Protein AF-A0A1I2JGZ2-F1 (afdb_monomer)

Foldseek 3Di:
DPVVVVVVVVVVVVCCVVPCPPDDPVVVVCVVVVVPDPDVPPVPPPDPPDCVPPPCSVVCVVPVVVVPPPPPPPDDDDDDDD

pLDDT: mean 72.64, std 14.51, range [39.38, 94.62]

Secondary structure (DSSP, 8-state):
--HHHHHHHHHHHHHHHHH------HHHHHHHTTTTS-------------GGG-TTHHHHHHHHTTTTTSSS----------

Structure (mmCIF, N/CA/C/O backbone):
data_AF-A0A1I2JGZ2-F1
#
_entry.id   AF-A0A1I2JGZ2-F1
#
loop_
_atom_site.group_PDB
_atom_site.id
_atom_site.type_symbol
_atom_site.label_atom_id
_atom_site.label_alt_id
_atom_site.label_comp_id
_atom_site.label_asym_id
_atom_site.label_entity_id
_atom_site.label_seq_id
_atom_site.pdbx_PDB_ins_code
_atom_site.Cartn_x
_atom_site.Cartn_y
_atom_site.Cartn_z
_atom_site.occupancy
_atom_site.B_iso_or_equiv
_atom_site.auth_seq_id
_atom_site.auth_comp_id
_atom_site.auth_asym_id
_atom_site.auth_atom_id
_atom_site.pdbx_PDB_model_num
ATOM 1 N N . MET A 1 1 ? 24.515 -4.448 -28.412 1.00 64.06 1 MET A N 1
ATOM 2 C CA . MET A 1 1 ? 23.786 -5.711 -28.127 1.00 64.06 1 MET A CA 1
ATOM 3 C C . MET A 1 1 ? 23.333 -5.901 -26.658 1.00 64.06 1 MET A C 1
ATOM 5 O O . MET A 1 1 ? 22.946 -7.003 -26.302 1.00 64.06 1 MET A O 1
ATOM 9 N N . GLY A 1 2 ? 23.281 -4.873 -25.789 1.00 75.62 2 GLY A N 1
ATOM 10 C CA . GLY A 1 2 ? 22.983 -5.071 -24.347 1.00 75.62 2 GLY A CA 1
ATOM 11 C C . GLY A 1 2 ? 21.594 -4.650 -23.833 1.00 75.62 2 GLY A C 1
ATOM 12 O O . GLY A 1 2 ? 21.263 -4.925 -22.682 1.00 75.62 2 GLY A O 1
ATOM 13 N N . ARG A 1 3 ? 20.764 -3.986 -24.649 1.00 82.00 3 ARG A N 1
ATOM 14 C CA . ARG A 1 3 ? 19.521 -3.340 -24.170 1.00 82.00 3 ARG A CA 1
ATOM 15 C C . ARG A 1 3 ? 18.435 -4.328 -23.717 1.00 82.00 3 ARG A C 1
ATOM 17 O O . ARG A 1 3 ? 17.719 -4.031 -22.767 1.00 82.00 3 ARG A O 1
ATOM 24 N N . GLY A 1 4 ? 18.342 -5.510 -24.332 1.00 90.69 4 GLY A N 1
ATOM 25 C CA . GLY A 1 4 ? 17.307 -6.504 -24.006 1.00 90.69 4 GLY A CA 1
ATOM 26 C C . GLY A 1 4 ? 17.411 -7.057 -22.581 1.00 90.69 4 GLY A C 1
ATOM 27 O O . GLY A 1 4 ? 16.409 -7.157 -21.880 1.00 90.69 4 GLY A O 1
ATOM 28 N N . ARG A 1 5 ? 18.635 -7.330 -22.108 1.00 89.75 5 ARG A N 1
ATOM 29 C CA . ARG A 1 5 ? 18.873 -7.834 -20.743 1.00 89.75 5 ARG A CA 1
ATOM 30 C C . ARG A 1 5 ? 18.589 -6.770 -19.687 1.00 89.75 5 ARG A C 1
ATOM 32 O O . ARG A 1 5 ? 17.973 -7.072 -18.670 1.00 89.75 5 ARG A O 1
ATOM 39 N N . ALA A 1 6 ? 19.013 -5.532 -19.943 1.00 92.56 6 ALA A N 1
ATOM 40 C CA . ALA A 1 6 ? 18.725 -4.407 -19.060 1.00 92.56 6 ALA A CA 1
ATOM 41 C C . ALA A 1 6 ? 17.212 -4.166 -18.956 1.00 92.56 6 ALA A C 1
ATOM 43 O O . ALA A 1 6 ? 16.688 -4.096 -17.850 1.00 92.56 6 ALA A O 1
ATOM 44 N N . LYS A 1 7 ? 16.497 -4.145 -20.091 1.00 92.12 7 LYS A N 1
ATOM 45 C CA . LYS A 1 7 ? 15.036 -3.983 -20.119 1.00 92.12 7 LYS A CA 1
ATOM 46 C C . LYS A 1 7 ? 14.319 -5.103 -19.364 1.00 92.12 7 LYS A C 1
ATOM 48 O O . LYS A 1 7 ? 13.465 -4.809 -18.538 1.00 92.12 7 LYS A O 1
ATOM 53 N N . ALA A 1 8 ? 14.711 -6.361 -19.569 1.00 94.25 8 ALA A N 1
ATOM 54 C CA . ALA A 1 8 ?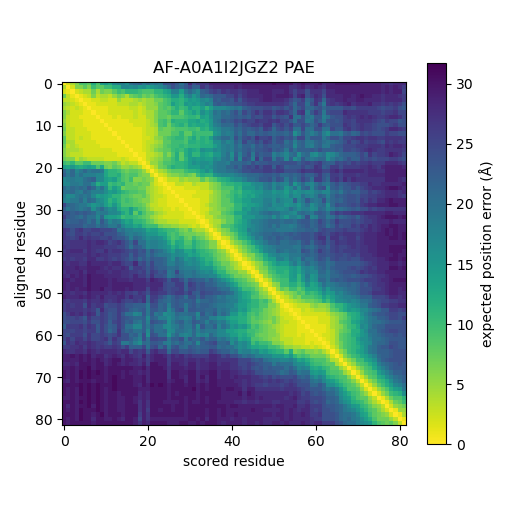 14.123 -7.493 -18.852 1.00 94.25 8 ALA A CA 1
ATOM 55 C C . ALA A 1 8 ? 14.323 -7.396 -17.328 1.00 94.25 8 ALA A C 1
ATOM 57 O O . ALA A 1 8 ? 13.383 -7.624 -16.568 1.00 94.25 8 ALA A O 1
ATOM 58 N N . LYS A 1 9 ? 15.524 -7.003 -16.874 1.00 94.38 9 LYS A N 1
ATOM 59 C CA . LYS A 1 9 ? 15.792 -6.762 -15.447 1.00 94.38 9 LYS A CA 1
ATOM 60 C C . LYS A 1 9 ? 14.917 -5.640 -14.892 1.00 94.38 9 LYS A C 1
ATOM 62 O O . LYS A 1 9 ? 14.309 -5.825 -13.845 1.00 94.38 9 LYS A O 1
ATOM 67 N N . GLN A 1 10 ? 14.808 -4.525 -15.611 1.00 94.62 10 GLN A N 1
ATOM 68 C CA . GLN A 1 10 ? 13.982 -3.389 -15.196 1.00 94.62 10 GLN A CA 1
ATOM 69 C C . GLN A 1 10 ? 12.499 -3.764 -15.103 1.00 94.62 10 GLN A C 1
ATOM 71 O O . GLN A 1 10 ? 11.859 -3.471 -14.102 1.00 94.62 10 GLN A O 1
ATOM 76 N N . THR A 1 11 ? 11.958 -4.496 -16.081 1.00 93.56 11 THR A N 1
ATOM 77 C CA . THR A 1 11 ? 10.567 -4.973 -16.031 1.00 93.56 11 THR A CA 1
ATOM 78 C C . THR A 1 11 ? 10.332 -5.935 -14.867 1.00 93.56 11 THR A C 1
ATOM 80 O O . THR A 1 11 ? 9.296 -5.847 -14.214 1.00 93.56 11 THR A O 1
ATOM 83 N N . LYS A 1 12 ? 11.289 -6.824 -14.562 1.00 93.06 12 LYS A N 1
ATOM 84 C CA . LYS A 1 12 ? 11.194 -7.725 -13.404 1.00 93.06 12 LYS A CA 1
ATOM 85 C C . LYS A 1 12 ? 11.170 -6.948 -12.084 1.00 93.06 12 LYS A C 1
ATOM 87 O O . LYS A 1 12 ? 10.303 -7.212 -11.260 1.00 93.06 12 LYS A O 1
ATOM 92 N N . VA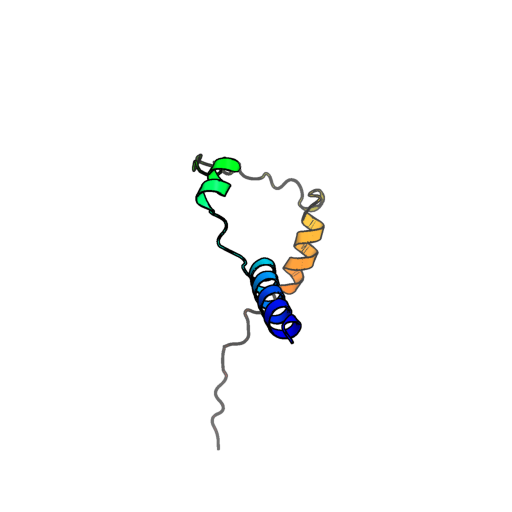L A 1 13 ? 12.071 -5.977 -11.916 1.00 92.19 13 VAL A N 1
ATOM 93 C CA . VAL A 1 13 ? 12.137 -5.113 -10.723 1.00 92.19 13 VAL A CA 1
ATOM 94 C C . VAL A 1 13 ? 10.867 -4.277 -10.581 1.00 92.19 13 VAL A C 1
ATOM 96 O O . VAL A 1 13 ? 10.285 -4.235 -9.506 1.00 92.19 13 VAL A O 1
ATOM 99 N N . ALA A 1 14 ? 10.385 -3.676 -11.669 1.00 92.25 14 ALA A N 1
ATOM 100 C CA . ALA A 1 14 ? 9.157 -2.887 -11.661 1.00 92.25 14 ALA A CA 1
ATOM 101 C C . ALA A 1 14 ? 7.924 -3.737 -11.328 1.00 92.25 14 ALA A C 1
ATOM 103 O O . ALA A 1 14 ? 7.067 -3.308 -10.563 1.00 92.25 14 ALA A O 1
ATOM 104 N N . ARG A 1 15 ? 7.835 -4.961 -11.868 1.00 93.00 15 ARG A N 1
ATOM 105 C CA . ARG A 1 15 ? 6.751 -5.896 -11.541 1.00 93.00 15 ARG A CA 1
ATOM 106 C C . ARG A 1 15 ? 6.810 -6.314 -10.078 1.00 93.00 15 ARG A C 1
ATOM 108 O O . ARG A 1 15 ? 5.769 -6.378 -9.439 1.00 93.00 15 ARG A O 1
ATOM 115 N N . GLN A 1 16 ? 8.010 -6.566 -9.562 1.00 87.06 16 GLN A N 1
ATOM 116 C CA . GLN A 1 16 ? 8.199 -6.814 -8.144 1.00 87.06 16 GLN A CA 1
ATOM 117 C C . GLN A 1 16 ? 7.739 -5.592 -7.350 1.00 87.06 16 GLN A C 1
ATOM 119 O O . GLN A 1 16 ? 6.823 -5.738 -6.587 1.00 87.06 16 GLN A O 1
ATOM 124 N N . LEU A 1 17 ? 8.203 -4.369 -7.590 1.00 85.50 17 LEU A N 1
ATOM 125 C CA . LEU A 1 17 ? 7.707 -3.193 -6.851 1.00 85.50 17 LEU A CA 1
ATOM 126 C C . LEU A 1 17 ? 6.185 -2.979 -6.945 1.00 85.50 17 LEU A C 1
ATOM 128 O O . LEU A 1 17 ? 5.568 -2.593 -5.962 1.00 85.50 17 LEU A O 1
ATOM 132 N N . LYS A 1 18 ? 5.583 -3.234 -8.113 1.00 88.62 18 LYS A N 1
ATOM 133 C CA . LYS A 1 18 ? 4.146 -3.023 -8.342 1.00 88.62 18 LYS A CA 1
ATOM 134 C C . LYS A 1 18 ? 3.262 -4.070 -7.660 1.00 88.62 18 LYS A C 1
ATOM 136 O O . LYS A 1 18 ? 2.176 -3.731 -7.211 1.00 88.62 18 LYS A O 1
ATOM 141 N N . TYR A 1 19 ? 3.684 -5.332 -7.661 1.00 88.75 19 TYR A N 1
ATOM 142 C CA . TYR A 1 19 ? 2.863 -6.462 -7.201 1.00 88.75 19 TYR A CA 1
ATOM 143 C C . TYR A 1 19 ? 3.470 -7.211 -6.012 1.00 88.75 19 TYR A C 1
ATOM 145 O O . TYR A 1 19 ? 2.886 -8.168 -5.521 1.00 88.75 19 TYR A O 1
ATOM 153 N N . ASN A 1 20 ? 4.638 -6.793 -5.537 1.00 76.44 20 ASN A N 1
ATOM 154 C CA . ASN A 1 20 ? 5.107 -7.101 -4.200 1.00 76.44 20 ASN A CA 1
ATOM 155 C C . ASN A 1 20 ? 4.270 -6.218 -3.291 1.00 76.44 20 ASN A C 1
ATOM 157 O O . ASN A 1 20 ? 4.679 -5.119 -2.923 1.00 76.44 20 ASN A O 1
ATOM 161 N N . SER A 1 21 ? 3.108 -6.738 -2.915 1.00 69.38 21 SER A N 1
ATOM 162 C CA . SER A 1 21 ? 2.365 -6.367 -1.713 1.00 69.38 21 SER A CA 1
ATOM 163 C C . SER A 1 21 ? 3.185 -6.713 -0.458 1.00 69.38 21 SER A C 1
ATOM 165 O O . SER A 1 21 ? 2.674 -7.320 0.478 1.00 69.38 21 SER A O 1
ATOM 167 N N . GLY A 1 22 ? 4.497 -6.444 -0.512 1.00 68.56 22 GLY A N 1
ATOM 168 C CA . GLY A 1 22 ? 5.509 -6.890 0.424 1.00 68.56 22 GLY A CA 1
ATOM 169 C C . GLY A 1 22 ? 5.058 -6.522 1.813 1.00 68.56 22 GLY A C 1
ATOM 170 O O . GLY A 1 22 ? 4.713 -5.364 2.034 1.00 68.56 22 GLY A O 1
ATOM 171 N N . GLY A 1 23 ? 5.031 -7.543 2.673 1.00 67.38 23 GLY A N 1
ATOM 172 C CA . GLY A 1 23 ? 4.462 -7.505 4.008 1.00 67.38 23 GLY A CA 1
ATOM 173 C C . GLY A 1 23 ? 4.754 -6.183 4.685 1.00 67.38 23 GLY A C 1
ATOM 174 O O . GLY A 1 23 ? 5.884 -5.915 5.096 1.00 67.38 23 GLY A O 1
ATOM 175 N N . THR A 1 24 ? 3.719 -5.352 4.749 1.00 71.81 24 THR A N 1
ATOM 176 C CA . THR A 1 24 ? 3.67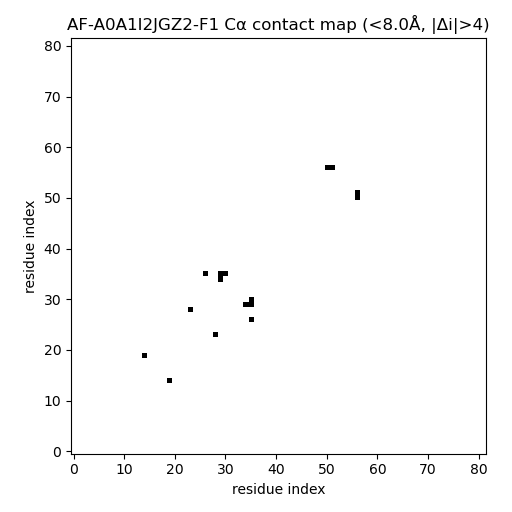0 -4.257 5.697 1.00 71.81 24 THR A CA 1
ATOM 177 C C . THR A 1 24 ? 3.922 -4.875 7.056 1.00 71.81 24 THR A C 1
ATOM 179 O O . THR A 1 24 ? 3.280 -5.865 7.414 1.00 71.81 24 THR A O 1
ATOM 182 N N . ASP A 1 25 ? 4.893 -4.335 7.779 1.00 75.75 25 ASP A N 1
ATOM 183 C CA . ASP A 1 25 ? 5.121 -4.739 9.153 1.00 75.75 25 ASP A CA 1
ATOM 184 C C . ASP A 1 25 ? 3.921 -4.254 9.970 1.00 75.75 25 ASP A C 1
ATOM 186 O O . ASP A 1 25 ? 3.869 -3.107 10.412 1.00 75.75 25 ASP A O 1
ATOM 190 N N . LEU A 1 26 ? 2.914 -5.124 10.080 1.00 83.38 26 LEU A N 1
ATOM 191 C CA . LEU A 1 26 ? 1.655 -4.829 10.754 1.00 83.38 26 LEU A CA 1
ATOM 192 C C . LEU A 1 26 ? 1.895 -4.473 12.223 1.00 83.38 26 LEU A C 1
ATOM 194 O O . LEU A 1 26 ? 1.121 -3.708 12.783 1.00 83.38 26 LEU A O 1
ATOM 198 N N . SER A 1 27 ? 2.983 -4.978 12.819 1.00 82.44 27 SER A N 1
ATOM 199 C CA . SER A 1 27 ? 3.366 -4.638 14.188 1.00 82.44 27 SER A CA 1
ATOM 200 C C . SER A 1 27 ? 3.835 -3.188 14.293 1.00 82.44 27 SER A C 1
ATOM 202 O O . SER A 1 27 ? 3.285 -2.435 15.091 1.00 82.44 27 SER A O 1
ATOM 204 N N . ARG A 1 28 ? 4.731 -2.739 13.402 1.00 85.94 28 ARG A N 1
ATOM 205 C CA . ARG A 1 28 ? 5.116 -1.318 13.323 1.00 85.94 28 ARG A CA 1
ATOM 206 C C . ARG A 1 28 ? 3.946 -0.402 12.994 1.00 85.94 28 ARG A C 1
ATOM 208 O O . ARG A 1 28 ? 3.834 0.661 13.587 1.00 85.94 28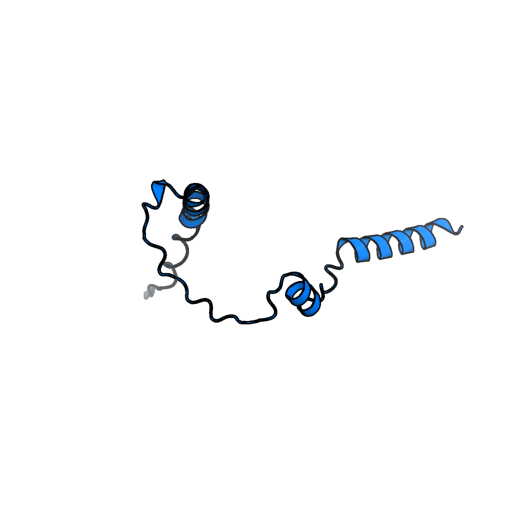 ARG A O 1
ATOM 215 N N . LEU A 1 29 ? 3.081 -0.806 12.065 1.00 86.44 29 LEU A N 1
ATOM 216 C CA . LEU A 1 29 ? 1.899 -0.022 11.709 1.00 86.44 29 LEU A CA 1
ATOM 217 C C . LEU A 1 29 ? 0.932 0.105 12.895 1.00 86.44 29 LEU A C 1
ATOM 219 O O . LEU A 1 29 ? 0.397 1.182 13.131 1.00 86.44 29 LEU A O 1
ATOM 223 N N . ALA A 1 30 ? 0.721 -0.975 13.652 1.00 85.69 30 ALA A N 1
ATOM 224 C CA . ALA A 1 30 ? -0.112 -0.956 14.850 1.00 85.69 30 ALA A CA 1
ATOM 225 C C . ALA A 1 30 ? 0.476 -0.049 15.940 1.00 85.69 30 ALA A C 1
ATOM 227 O O . ALA A 1 30 ? -0.274 0.688 16.576 1.00 85.69 30 ALA A O 1
ATOM 228 N N . ASP A 1 31 ? 1.798 -0.055 16.121 1.00 86.50 31 ASP A N 1
ATOM 229 C CA . ASP A 1 31 ? 2.481 0.858 17.042 1.00 86.50 31 ASP A CA 1
ATOM 230 C C . ASP A 1 31 ? 2.349 2.326 16.603 1.00 86.50 31 ASP A C 1
ATOM 232 O O . ASP A 1 31 ? 2.068 3.191 17.431 1.00 86.50 31 ASP A O 1
ATOM 236 N N . GLU A 1 32 ? 2.492 2.616 15.306 1.00 87.00 32 GLU A N 1
ATOM 237 C CA . GLU A 1 32 ? 2.305 3.964 14.745 1.00 87.00 32 GLU A CA 1
ATOM 238 C C . GLU A 1 32 ? 0.852 4.458 14.857 1.00 87.00 32 GLU A C 1
ATOM 240 O O . GLU A 1 32 ? 0.624 5.640 15.113 1.00 87.00 32 GLU A O 1
ATOM 245 N N . LEU A 1 33 ? -0.131 3.564 14.706 1.00 87.31 33 LEU A N 1
ATOM 246 C CA . LEU A 1 33 ? -1.562 3.860 14.853 1.00 87.31 33 LEU A CA 1
ATOM 247 C C . LEU A 1 33 ? -2.041 3.865 16.314 1.00 87.31 33 LEU A C 1
ATOM 249 O O . LEU A 1 33 ? -3.200 4.182 16.571 1.00 87.31 33 LEU A O 1
ATOM 253 N N . GLY A 1 34 ? -1.187 3.496 17.273 1.00 84.06 34 GLY A N 1
ATOM 254 C CA . GLY A 1 34 ? -1.576 3.349 18.678 1.00 84.06 34 GLY A CA 1
ATOM 255 C C . GLY A 1 34 ? -2.526 2.172 18.947 1.00 84.06 34 GLY A C 1
ATOM 256 O O . GLY A 1 34 ? -3.134 2.108 20.012 1.00 84.06 34 GLY A O 1
ATOM 257 N N . ALA A 1 35 ? -2.641 1.229 18.008 1.00 74.56 35 ALA A N 1
ATOM 258 C CA . ALA A 1 35 ? -3.475 0.032 18.111 1.00 74.56 35 ALA A CA 1
ATOM 259 C C . ALA A 1 35 ? -2.815 -1.104 18.919 1.00 74.56 35 ALA A C 1
ATOM 261 O O . ALA A 1 35 ? -3.429 -2.146 19.140 1.00 74.56 35 ALA A O 1
ATOM 262 N N . SER A 1 36 ? -1.564 -0.936 19.361 1.00 68.25 36 SER A N 1
ATOM 263 C CA . SER A 1 36 ? -0.811 -1.968 20.087 1.00 68.25 36 SER A CA 1
ATOM 264 C C . SER A 1 36 ? -1.233 -2.173 21.543 1.00 68.25 36 SER A C 1
ATOM 266 O O . SER A 1 36 ? -0.772 -3.117 22.187 1.00 68.25 36 SER A O 1
ATOM 268 N N . SER A 1 37 ? -2.148 -1.350 22.060 1.00 70.12 37 SER A N 1
ATOM 269 C CA . SER A 1 37 ? -2.763 -1.574 23.363 1.00 70.12 37 SER A CA 1
ATOM 270 C C . SER A 1 37 ? -4.210 -2.033 23.174 1.00 70.12 37 SER A C 1
ATOM 272 O O . SER A 1 37 ? -5.020 -1.238 22.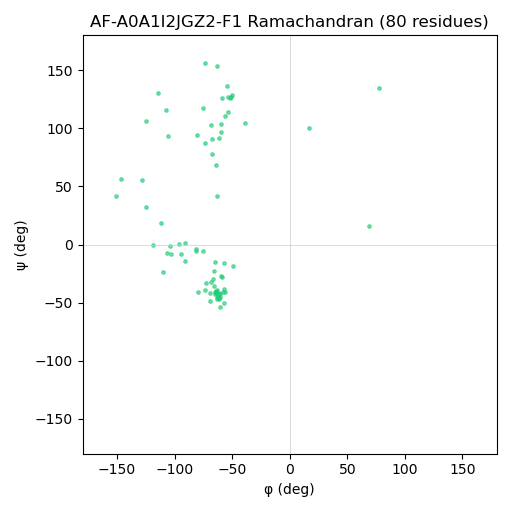691 1.00 70.12 37 SER A O 1
ATOM 274 N N . PRO A 1 38 ? -4.582 -3.264 23.581 1.00 64.25 38 PRO A N 1
ATOM 275 C CA . PRO A 1 38 ? -5.974 -3.594 23.833 1.00 64.25 38 PRO A CA 1
ATOM 276 C C . PRO A 1 38 ? -6.397 -2.791 25.065 1.00 64.25 38 PRO A C 1
ATOM 278 O O . PRO A 1 38 ? -6.432 -3.296 26.188 1.00 64.25 38 PRO A O 1
ATOM 281 N N . LEU A 1 39 ? -6.673 -1.498 24.873 1.00 67.25 39 LEU A N 1
ATOM 282 C CA . LEU A 1 39 ? -7.534 -0.805 25.809 1.00 67.25 39 LEU A CA 1
ATOM 283 C C . LEU A 1 39 ? -8.823 -1.628 25.870 1.00 67.25 39 LEU A C 1
ATOM 285 O O . LEU A 1 39 ? -9.291 -2.080 24.820 1.00 67.25 39 LEU A O 1
ATOM 289 N N . PRO A 1 40 ? -9.388 -1.858 27.065 1.00 65.50 40 PRO A N 1
ATOM 290 C CA . PRO A 1 40 ? -10.751 -2.332 27.157 1.00 65.50 40 PRO A CA 1
ATOM 291 C C . PRO A 1 40 ? -11.610 -1.245 26.515 1.00 65.50 40 PRO A C 1
ATOM 293 O O . PRO A 1 40 ? -11.976 -0.262 27.152 1.00 65.50 40 PRO A O 1
ATOM 296 N N . VAL A 1 41 ? -11.855 -1.388 25.215 1.00 61.44 41 VAL A N 1
ATOM 297 C CA . VAL A 1 41 ? -12.981 -0.765 24.550 1.00 61.44 41 VAL A CA 1
ATOM 298 C C . VAL A 1 41 ? -14.175 -1.332 25.291 1.00 61.44 41 VAL A C 1
ATOM 300 O O . VAL A 1 41 ? -14.548 -2.484 25.107 1.00 61.44 41 VAL A O 1
ATOM 303 N N . ASN A 1 42 ? -14.669 -0.566 26.257 1.00 65.69 42 ASN A N 1
ATOM 304 C CA . ASN A 1 42 ? -16.048 -0.669 26.664 1.00 65.69 42 ASN A CA 1
ATOM 305 C C . ASN A 1 42 ? -16.793 -0.137 25.440 1.00 65.69 42 ASN A C 1
ATOM 307 O O . ASN A 1 42 ? -16.690 1.071 25.206 1.00 65.69 42 ASN A O 1
ATOM 311 N N . PRO A 1 43 ? -17.399 -0.981 24.581 1.00 63.34 43 PRO A N 1
ATOM 312 C CA . PRO A 1 43 ? -18.337 -0.439 23.625 1.00 63.34 43 PRO A CA 1
ATOM 313 C C . PRO A 1 43 ? -19.413 0.208 24.491 1.00 63.34 43 PRO A C 1
ATOM 315 O O . PRO A 1 43 ? -20.184 -0.486 25.155 1.00 63.34 43 PRO A O 1
ATOM 318 N N . GLU A 1 44 ? -19.384 1.536 24.589 1.00 68.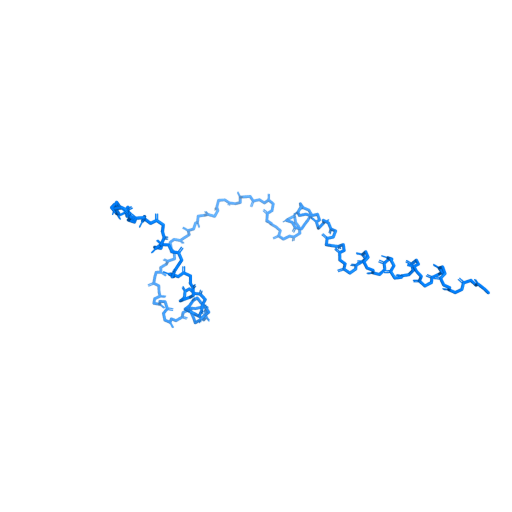19 44 GLU A N 1
ATOM 319 C CA . GLU A 1 44 ? -20.569 2.258 25.017 1.00 68.19 44 GLU A CA 1
ATOM 320 C C . GLU A 1 44 ? -21.693 1.725 24.127 1.00 68.19 44 GLU A C 1
ATOM 322 O O . GLU A 1 44 ? -21.477 1.609 22.911 1.00 68.19 44 GLU A O 1
ATOM 327 N N . PRO A 1 45 ? -22.823 1.285 24.704 1.00 64.00 45 PRO A N 1
ATOM 328 C CA . PRO A 1 45 ? -23.966 0.924 23.893 1.00 64.00 45 PRO A CA 1
ATOM 329 C C . PRO A 1 45 ? -24.241 2.138 23.014 1.00 64.00 45 PRO A C 1
ATOM 331 O O . PRO A 1 45 ? -24.508 3.221 23.529 1.00 64.00 45 PRO A O 1
ATOM 334 N N . VAL A 1 46 ? -24.057 1.969 21.704 1.00 63.84 46 VAL A N 1
ATOM 335 C CA . VAL A 1 46 ? -24.510 2.951 20.731 1.00 63.84 46 VAL A CA 1
ATOM 336 C C . VAL A 1 46 ? -25.995 3.106 21.013 1.00 63.84 46 VAL A C 1
ATOM 338 O O . VAL A 1 46 ? -26.754 2.140 20.916 1.00 63.84 46 VAL A O 1
ATOM 341 N N . GLU A 1 47 ? -26.371 4.269 21.543 1.00 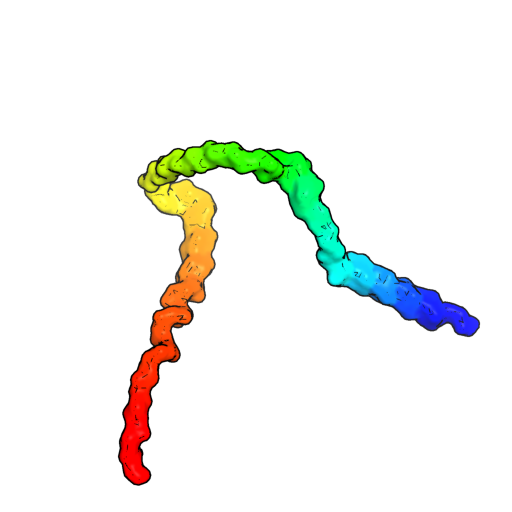62.00 47 GLU A N 1
ATOM 342 C CA . GLU A 1 47 ? -27.776 4.626 21.598 1.00 62.00 47 GLU A CA 1
ATOM 343 C C . GLU A 1 47 ? -28.232 4.598 20.143 1.00 62.00 47 GLU A C 1
ATOM 345 O O . GLU A 1 47 ? -27.558 5.156 19.275 1.00 62.00 47 GLU A O 1
ATOM 350 N N . ASP A 1 48 ? -29.285 3.829 19.895 1.00 60.28 48 ASP A N 1
ATOM 351 C CA . ASP A 1 48 ? -30.015 3.742 18.636 1.00 60.28 48 ASP A CA 1
ATOM 352 C C . ASP A 1 48 ? -30.649 5.118 18.376 1.00 60.28 48 ASP A C 1
ATOM 354 O O . ASP A 1 48 ? -31.834 5.343 18.609 1.00 60.28 48 ASP A O 1
ATOM 358 N N . ASP A 1 49 ? -29.795 6.102 18.100 1.00 60.59 49 ASP A N 1
ATOM 359 C CA . ASP A 1 49 ? -30.170 7.435 17.666 1.00 60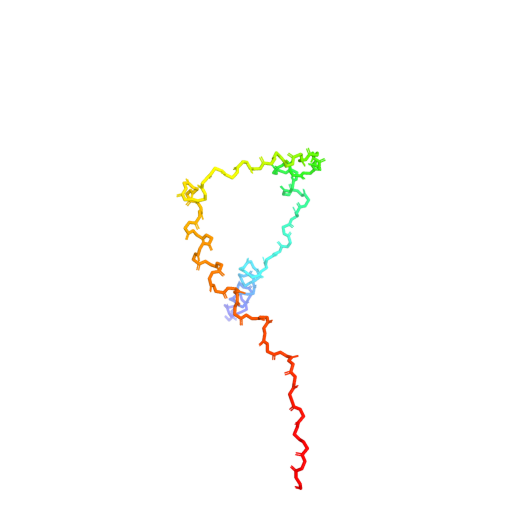.59 49 ASP A CA 1
ATOM 360 C C . ASP A 1 49 ? -30.450 7.266 16.180 1.00 60.59 49 ASP A C 1
ATOM 362 O O . ASP A 1 49 ? -29.514 7.171 15.390 1.00 60.59 49 ASP A O 1
ATOM 366 N N . ASP A 1 50 ? -31.736 7.053 15.888 1.00 60.50 50 ASP A N 1
ATOM 367 C CA . ASP A 1 50 ? -32.379 6.961 14.579 1.00 60.50 50 ASP A CA 1
ATOM 368 C C . ASP A 1 50 ? -31.386 6.728 13.423 1.00 60.50 50 ASP A C 1
ATOM 370 O O . ASP A 1 50 ? -30.771 7.668 12.918 1.00 60.50 50 ASP A O 1
ATOM 374 N N . GLU A 1 51 ? -31.262 5.478 12.962 1.00 60.00 51 GLU A N 1
ATOM 375 C CA . GLU A 1 51 ? -30.383 5.046 11.853 1.00 60.00 51 GLU A CA 1
ATOM 376 C C . GLU A 1 51 ? -30.513 5.920 10.582 1.00 60.00 51 GLU A C 1
ATOM 378 O O . GLU A 1 51 ? -29.608 5.966 9.751 1.00 60.00 51 GLU A O 1
ATOM 383 N N . ASP A 1 52 ? -31.605 6.677 10.463 1.00 61.12 52 ASP A N 1
ATOM 384 C CA . ASP A 1 52 ? -31.857 7.691 9.440 1.00 61.12 52 ASP A CA 1
ATOM 385 C C . ASP A 1 52 ? -30.922 8.930 9.483 1.00 61.12 52 ASP A C 1
ATOM 387 O O . ASP A 1 52 ? -30.786 9.599 8.452 1.00 61.12 52 ASP A O 1
ATOM 391 N N . ASP A 1 53 ? -30.280 9.268 10.614 1.00 65.94 53 ASP A N 1
ATOM 392 C CA . ASP A 1 53 ? -29.410 10.461 10.755 1.00 65.94 53 ASP A CA 1
ATOM 393 C C . ASP A 1 53 ? -27.897 10.132 10.746 1.00 65.94 53 ASP A C 1
ATOM 395 O O . ASP A 1 53 ? -27.057 11.041 10.760 1.00 65.94 53 ASP A O 1
ATOM 399 N N . ASP A 1 54 ? -27.509 8.850 10.641 1.00 77.12 54 ASP A N 1
ATOM 400 C CA . ASP A 1 54 ? -26.105 8.474 10.423 1.00 77.12 54 ASP A CA 1
ATOM 401 C C . ASP A 1 54 ? -25.703 8.753 8.956 1.00 77.12 54 ASP A C 1
ATOM 403 O O . ASP A 1 54 ? -26.213 8.113 8.027 1.00 77.12 54 ASP A O 1
ATOM 407 N N . PRO A 1 55 ? -24.732 9.652 8.683 1.00 79.38 55 PRO A N 1
ATOM 408 C CA . PRO A 1 55 ? -24.231 9.887 7.327 1.00 79.38 55 PRO A CA 1
ATOM 409 C C . PRO A 1 55 ? -23.677 8.629 6.630 1.00 79.38 55 PRO A C 1
ATOM 411 O O . PRO A 1 55 ? -23.492 8.648 5.408 1.00 79.38 55 PRO A O 1
ATOM 414 N N . TYR A 1 56 ? -23.388 7.554 7.371 1.00 79.44 56 TYR A N 1
ATOM 415 C CA . TYR A 1 56 ? -22.951 6.266 6.841 1.00 79.44 56 TYR A CA 1
ATOM 416 C C . TYR A 1 56 ? -24.089 5.272 6.553 1.00 79.44 56 TYR A C 1
ATOM 418 O O . TYR A 1 56 ? -23.845 4.329 5.796 1.00 79.44 56 TYR A O 1
ATOM 426 N N . ALA A 1 57 ? -25.318 5.489 7.037 1.00 83.31 57 ALA A N 1
ATOM 427 C CA . ALA A 1 57 ? -26.442 4.564 6.835 1.00 83.31 57 ALA A CA 1
ATOM 428 C C . ALA A 1 57 ? -26.749 4.311 5.347 1.00 83.31 57 ALA A C 1
ATOM 430 O O . ALA A 1 57 ? -26.869 3.170 4.912 1.00 83.31 57 ALA A O 1
ATOM 431 N N . GLN A 1 58 ? -26.691 5.356 4.512 1.00 82.69 58 GLN A N 1
ATOM 432 C CA . GLN A 1 58 ? -26.889 5.245 3.055 1.00 82.69 58 GLN A CA 1
ATOM 433 C C . GLN A 1 58 ? -25.894 4.301 2.362 1.00 82.69 58 GLN A C 1
ATOM 435 O O . GLN A 1 58 ? -26.172 3.771 1.281 1.00 82.69 58 GLN A O 1
ATOM 440 N N . TYR A 1 59 ? -24.691 4.152 2.926 1.00 83.12 59 TYR A N 1
ATOM 441 C CA . TYR A 1 59 ? -23.709 3.203 2.416 1.00 83.12 59 TYR A CA 1
ATOM 442 C C . TYR A 1 59 ? -24.029 1.791 2.889 1.00 83.12 59 TYR A C 1
ATOM 444 O O . TYR A 1 59 ? -23.917 0.878 2.080 1.00 83.12 59 TYR A O 1
ATOM 452 N N . ALA A 1 60 ? -24.443 1.617 4.145 1.00 83.31 60 ALA A N 1
ATOM 453 C CA . ALA A 1 60 ? -24.868 0.322 4.662 1.00 83.31 60 ALA A CA 1
ATOM 454 C C . ALA A 1 60 ? -26.023 -0.247 3.823 1.00 83.31 60 ALA A C 1
ATOM 456 O O . ALA A 1 60 ? -25.880 -1.335 3.280 1.00 83.31 60 ALA A O 1
ATOM 457 N N . ASP A 1 61 ? -27.080 0.532 3.579 1.00 82.00 61 ASP A N 1
ATOM 458 C CA . ASP A 1 61 ? -28.228 0.103 2.764 1.00 82.00 61 ASP A CA 1
ATOM 459 C C . ASP A 1 61 ? -27.825 -0.346 1.356 1.00 82.00 61 ASP A C 1
ATOM 461 O O . ASP A 1 61 ? -28.321 -1.337 0.832 1.00 82.00 61 ASP A O 1
ATOM 465 N N . ARG A 1 62 ? -26.890 0.375 0.728 1.00 82.25 62 ARG A N 1
ATOM 466 C CA . ARG A 1 62 ? -26.449 0.090 -0.642 1.00 82.25 62 ARG A CA 1
ATOM 467 C C . ARG A 1 62 ? -25.712 -1.242 -0.781 1.00 82.25 62 ARG A C 1
ATOM 469 O O . ARG A 1 62 ? -25.693 -1.770 -1.886 1.00 82.25 62 ARG A O 1
ATOM 476 N N . TYR A 1 63 ? -25.029 -1.701 0.264 1.00 81.00 63 TYR A N 1
ATOM 477 C CA . TYR A 1 63 ? -24.193 -2.903 0.203 1.00 81.00 63 TYR A CA 1
ATOM 478 C C . TYR A 1 63 ? -24.776 -4.078 0.996 1.00 81.00 63 TYR A C 1
ATOM 480 O O . TYR A 1 63 ? -24.466 -5.213 0.656 1.00 81.00 63 TYR A O 1
ATOM 488 N N . ASN A 1 64 ? -25.633 -3.826 1.991 1.00 77.75 64 ASN A N 1
ATOM 489 C CA . ASN A 1 64 ? -26.339 -4.873 2.731 1.00 77.75 64 ASN A CA 1
ATOM 490 C C . ASN A 1 64 ? -27.457 -5.519 1.890 1.00 77.75 64 ASN A C 1
ATOM 492 O O . ASN A 1 64 ? -27.679 -6.716 2.013 1.00 77.75 64 ASN A O 1
ATOM 496 N N . ASP A 1 65 ? -28.117 -4.767 0.997 1.00 66.00 6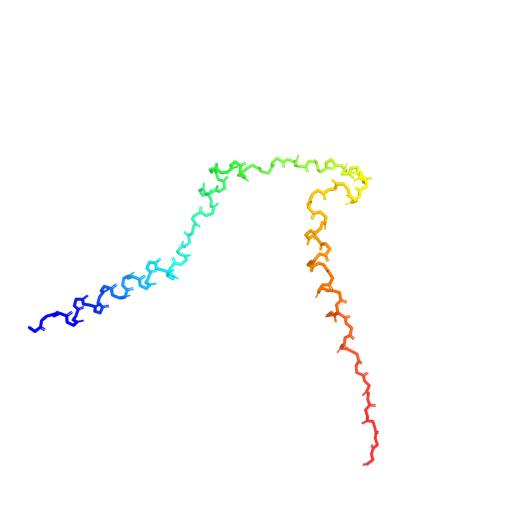5 ASP A N 1
ATOM 497 C CA . ASP A 1 65 ? -29.190 -5.281 0.114 1.00 66.00 65 ASP A CA 1
ATOM 498 C C . ASP A 1 65 ? -28.686 -6.336 -0.902 1.00 66.00 65 ASP A C 1
ATOM 500 O O . ASP A 1 65 ? -29.477 -7.073 -1.483 1.00 66.00 65 ASP A O 1
ATOM 504 N N . ASP A 1 66 ? -27.365 -6.447 -1.100 1.00 60.81 66 ASP A N 1
ATOM 505 C CA . ASP A 1 66 ? -26.733 -7.452 -1.970 1.00 60.81 66 ASP A CA 1
ATOM 506 C C . ASP A 1 66 ? -26.276 -8.729 -1.210 1.00 60.81 66 ASP A C 1
ATOM 508 O O . ASP A 1 66 ? -25.852 -9.689 -1.854 1.00 60.81 66 ASP A O 1
ATOM 512 N N . GLU A 1 67 ? -26.324 -8.774 0.134 1.00 58.00 67 GLU A N 1
ATOM 513 C CA . GLU A 1 67 ? -25.777 -9.890 0.943 1.00 58.00 67 GLU A CA 1
ATOM 514 C C . GLU A 1 67 ? -26.837 -10.871 1.498 1.00 58.00 67 GLU A C 1
ATOM 516 O O . GLU A 1 67 ? -26.470 -11.948 1.972 1.00 58.00 67 GLU A O 1
ATOM 521 N N . ASP A 1 68 ? -28.138 -10.576 1.376 1.00 56.69 68 ASP A N 1
ATOM 522 C CA . ASP A 1 68 ? -29.226 -11.412 1.925 1.00 56.69 68 ASP A CA 1
ATOM 523 C C . ASP A 1 68 ? -29.777 -12.500 0.963 1.00 56.69 68 ASP A C 1
ATOM 525 O O . ASP A 1 68 ? -30.677 -13.257 1.337 1.00 56.69 68 ASP A O 1
ATOM 529 N N . GLU A 1 69 ? -29.251 -12.650 -0.263 1.00 54.12 69 GLU A N 1
ATOM 530 C CA . GLU A 1 69 ? -29.741 -13.657 -1.236 1.00 54.12 69 GLU A CA 1
ATOM 531 C C . GLU A 1 69 ? -28.953 -14.991 -1.274 1.00 54.12 69 GLU A C 1
ATOM 533 O O . GLU A 1 69 ? -29.340 -15.904 -2.009 1.00 54.12 69 GLU A O 1
ATOM 538 N N . ASP A 1 70 ? -27.905 -15.173 -0.459 1.00 53.22 70 ASP A N 1
ATOM 539 C CA . ASP A 1 70 ? -26.957 -16.300 -0.599 1.00 53.22 70 ASP A CA 1
ATOM 540 C C . ASP A 1 70 ? -26.984 -17.374 0.525 1.00 53.22 70 ASP A C 1
ATOM 542 O O . ASP A 1 70 ? -26.053 -18.176 0.612 1.00 53.22 70 ASP A O 1
ATOM 546 N N . ASP A 1 71 ? -28.040 -17.480 1.352 1.00 52.66 71 ASP A N 1
ATOM 547 C CA . ASP A 1 71 ? -28.153 -18.552 2.379 1.00 52.66 71 ASP A CA 1
ATOM 548 C C . ASP A 1 71 ? -29.436 -19.411 2.302 1.00 52.66 71 ASP A C 1
ATOM 550 O O . ASP A 1 71 ? -29.927 -19.904 3.313 1.00 52.66 71 ASP A O 1
ATOM 554 N N . GLU A 1 72 ? -30.011 -19.658 1.113 1.00 51.56 72 GLU A N 1
ATOM 555 C CA . GLU A 1 72 ? -31.135 -20.614 1.017 1.00 51.56 72 GLU A CA 1
ATOM 556 C C . GLU A 1 72 ? -31.199 -21.432 -0.287 1.00 51.56 72 GLU A C 1
ATOM 558 O O . GLU A 1 72 ? -32.211 -21.460 -0.988 1.00 51.56 72 GLU A O 1
ATOM 563 N N . SER A 1 73 ? -30.133 -22.172 -0.638 1.00 48.19 73 SER A N 1
ATOM 564 C CA . SER A 1 73 ? -30.244 -23.189 -1.706 1.00 48.19 73 SER A CA 1
ATOM 565 C C . SER A 1 73 ? -29.319 -24.416 -1.612 1.00 48.19 73 SER A C 1
ATOM 567 O O . SER A 1 73 ? -28.869 -24.937 -2.627 1.00 48.19 73 SER A O 1
ATOM 569 N N . GLU A 1 74 ? -29.131 -25.001 -0.422 1.00 53.28 74 GLU A N 1
ATOM 570 C CA . GLU A 1 74 ? -28.612 -26.380 -0.297 1.00 53.28 74 GLU A CA 1
ATOM 571 C C . GLU A 1 74 ? -29.486 -27.275 0.606 1.00 53.28 74 GLU A C 1
ATOM 573 O O . GLU A 1 74 ? -29.013 -27.924 1.537 1.00 53.28 74 GLU A O 1
ATOM 578 N N . SER A 1 75 ? -30.787 -27.395 0.307 1.00 50.81 75 SER A N 1
ATOM 579 C CA . SER A 1 75 ? -31.579 -28.543 0.781 1.00 50.81 75 SER A CA 1
ATOM 580 C C . SER A 1 75 ? -32.260 -29.275 -0.385 1.00 50.81 75 SER A C 1
ATOM 582 O O . SER A 1 75 ? -33.182 -28.803 -1.044 1.00 50.81 75 SER A O 1
ATOM 584 N N . ALA A 1 76 ? -31.711 -30.447 -0.707 1.00 53.03 76 ALA A N 1
ATOM 585 C CA . ALA A 1 76 ? -32.091 -31.283 -1.842 1.00 53.03 76 ALA A CA 1
ATOM 586 C C . ALA A 1 76 ? -33.542 -31.801 -1.782 1.00 53.03 76 ALA A C 1
ATOM 588 O O . ALA A 1 76 ? -34.018 -32.157 -0.703 1.00 53.03 76 ALA A O 1
ATOM 589 N N . PRO A 1 77 ? -34.166 -32.093 -2.942 1.00 54.12 77 PRO A N 1
ATOM 590 C CA . PRO A 1 77 ? -35.154 -33.157 -3.011 1.00 54.12 77 PRO A CA 1
ATOM 591 C C . PRO A 1 77 ? -34.694 -34.326 -3.891 1.00 54.12 77 PRO A C 1
ATOM 593 O O . PRO A 1 77 ? -34.289 -34.206 -5.048 1.00 54.12 77 PRO A O 1
ATOM 596 N N . GLN A 1 78 ? -34.826 -35.504 -3.290 1.00 58.22 78 GLN A N 1
ATOM 597 C CA . GLN A 1 78 ? -34.711 -36.831 -3.874 1.00 58.22 78 GLN A CA 1
ATOM 598 C C . GLN A 1 78 ? -35.591 -36.966 -5.127 1.00 58.22 78 GLN A C 1
ATOM 600 O O . GLN A 1 78 ? -36.806 -36.796 -5.056 1.00 58.22 78 GLN A O 1
ATOM 605 N N . ARG A 1 79 ? -35.018 -37.394 -6.257 1.00 48.91 79 ARG A N 1
ATOM 606 C CA . ARG A 1 79 ? -35.799 -37.948 -7.374 1.00 48.91 79 ARG A CA 1
ATOM 607 C C . ARG A 1 79 ? -35.615 -39.459 -7.401 1.00 48.91 79 ARG A C 1
ATOM 609 O O . ARG A 1 79 ? -34.653 -39.984 -7.950 1.00 48.91 79 ARG A O 1
ATOM 616 N N . ARG A 1 80 ? -36.547 -40.143 -6.736 1.00 50.66 80 ARG A N 1
ATOM 617 C CA . ARG A 1 80 ? -36.864 -41.554 -6.972 1.00 50.66 80 ARG A CA 1
ATOM 618 C C . ARG A 1 80 ? -37.635 -41.689 -8.295 1.00 50.66 80 ARG A C 1
ATOM 620 O O . ARG A 1 80 ? -38.362 -40.768 -8.656 1.00 50.66 80 ARG A O 1
ATOM 627 N N . HIS A 1 81 ? -37.561 -42.891 -8.876 1.00 39.38 81 HIS A N 1
ATOM 628 C CA . HIS A 1 81 ? -38.366 -43.433 -9.989 1.00 39.38 81 HIS A CA 1
ATOM 629 C C . HIS A 1 81 ? -37.976 -42.932 -11.396 1.00 39.38 81 HIS A C 1
ATOM 631 O O . HIS A 1 81 ? -37.766 -41.741 -11.587 1.00 39.38 81 HIS A O 1
ATOM 637 N N . ALA A 1 82 ? -37.853 -43.767 -12.434 1.00 46.12 82 ALA A N 1
ATOM 638 C CA . ALA A 1 82 ? -38.141 -45.191 -12.640 1.00 46.12 82 ALA A CA 1
ATOM 639 C C . ALA A 1 82 ? -37.179 -45.760 -13.698 1.00 46.12 82 ALA A C 1
ATOM 641 O O . ALA A 1 82 ? -36.702 -44.955 -14.531 1.00 46.12 82 ALA A O 1
#

Solvent-accessible surface area (backbone atoms only — not comparable to full-atom values): 5629 Å² total; per-residue (Å²): 142,64,64,67,64,55,50,52,52,49,53,53,52,50,48,42,68,73,67,50,81,62,79,71,60,60,65,61,51,27,54,76,70,62,61,71,59,88,64,83,75,71,76,68,78,75,72,87,69,54,69,86,75,45,91,59,39,72,56,49,58,70,56,54,75,74,64,77,80,81,85,83,86,89,79,86,80,87,83,77,86,132

Organism: NCBI:txid380248

Radius of gyration: 26.37 Å; Cα contacts (8 Å, |Δi|>4): 8; chains: 1; bounding box: 62×56×55 Å

Mean predicted aligned error: 18.84 Å

InterPro domains:
  IPR021426 Protein of unknown function DUF3073 [PF11273] (2-61)

Sequence (82 aa):
MGRGRAKAKQTKVARQLKYNSGGTDLSRLADELGASSPLPVNPEPVEDDDEDDDPYAQYADRYNDDEDEDDESESAPQRRHA